Protein AF-A0A0G2FPZ7-F1 (afdb_monomer)

Organism: NCBI:txid1214573

Sequence (68 aa):
MQFTLLTFVTLFAAAIAAPLKGDEDLVIKRQAATGQPTTSQAAMTSKDGSVVAFDTAGVYLDSVAKGL

Secondary structure (DSSP, 8-state):
-HHHHHHHHHHHHHHHTS---------------SS---TT--EEE-TTS-EEE--HHHHHHHHHHHT-

Solvent-accessible surface area (backbone atoms only — not comparable to full-atom values): 4493 Å² total; per-residue (Å²): 115,71,69,61,52,53,57,53,54,57,54,52,55,57,62,70,68,50,74,78,77,64,81,70,69,73,67,67,76,68,63,81,78,86,55,80,81,74,67,90,67,62,63,40,73,45,97,88,69,49,83,39,75,54,56,66,66,62,51,50,54,52,32,54,75,68,73,100

Mean predicted aligned error: 19.04 Å

pLDDT: mean 71.16, std 15.38, range [49.84, 94.69]

Radius of gyration: 31.64 Å; Cα contacts (8 Å, |Δi|>4): 19; chains: 1; bounding box: 67×40×68 Å

Structure (mmCIF, N/CA/C/O backbone):
data_AF-A0A0G2FPZ7-F1
#
_entry.id   AF-A0A0G2FPZ7-F1
#
loop_
_atom_site.group_PDB
_atom_site.id
_atom_site.type_symbol
_atom_site.label_atom_id
_atom_site.label_alt_id
_atom_site.label_comp_id
_atom_site.label_asym_id
_atom_site.label_entity_id
_atom_site.label_seq_id
_atom_site.pdbx_PDB_ins_code
_atom_site.Cartn_x
_atom_site.Cartn_y
_atom_site.Cartn_z
_atom_site.occupancy
_atom_site.B_iso_or_equiv
_atom_site.auth_seq_id
_atom_site.auth_comp_id
_atom_site.auth_asym_id
_atom_site.auth_atom_id
_atom_site.pdbx_PDB_model_num
ATOM 1 N N . MET A 1 1 ? 44.616 28.802 -46.558 1.00 56.84 1 MET A N 1
ATOM 2 C CA . MET A 1 1 ? 44.060 27.444 -46.770 1.00 56.84 1 MET A CA 1
ATOM 3 C C . MET A 1 1 ? 44.003 26.605 -45.488 1.00 56.84 1 MET A C 1
ATOM 5 O O . MET A 1 1 ? 42.981 25.978 -45.260 1.00 56.84 1 MET A O 1
ATOM 9 N N . GLN A 1 2 ? 45.032 26.597 -44.622 1.00 57.88 2 GLN A N 1
ATOM 10 C CA . GLN A 1 2 ? 45.018 25.806 -43.369 1.00 57.88 2 GLN A CA 1
ATOM 11 C C . GLN A 1 2 ? 43.935 26.222 -42.358 1.00 57.88 2 GLN A C 1
ATOM 13 O O . GLN A 1 2 ? 43.325 25.360 -41.734 1.00 57.88 2 GLN A O 1
ATOM 18 N N . PHE A 1 3 ? 43.653 27.523 -42.227 1.00 62.66 3 PHE A N 1
ATOM 19 C CA . PHE A 1 3 ? 42.642 28.015 -41.282 1.00 62.66 3 PHE A CA 1
ATOM 20 C C . PHE A 1 3 ? 41.222 27.547 -41.644 1.00 62.66 3 PHE A C 1
ATOM 22 O O . PHE A 1 3 ? 40.443 27.171 -40.776 1.00 62.66 3 PHE A O 1
ATOM 29 N N . THR A 1 4 ? 40.928 27.477 -42.944 1.00 62.44 4 THR A N 1
ATOM 30 C CA . THR A 1 4 ? 39.657 26.987 -43.487 1.00 62.44 4 THR A CA 1
ATOM 31 C C . THR A 1 4 ? 39.451 25.498 -43.200 1.00 62.44 4 THR A C 1
ATOM 33 O O . THR A 1 4 ? 38.351 25.074 -42.858 1.00 62.44 4 THR A O 1
ATOM 36 N N . LEU A 1 5 ? 40.517 24.695 -43.282 1.00 64.31 5 LEU A N 1
ATOM 37 C CA . LEU A 1 5 ? 40.451 23.268 -42.966 1.00 64.31 5 LEU A CA 1
ATOM 38 C C . LEU A 1 5 ? 40.127 23.042 -41.481 1.00 64.31 5 LEU A C 1
ATOM 40 O O . LEU A 1 5 ? 39.279 22.216 -41.153 1.00 64.31 5 LEU A O 1
ATOM 44 N N . LEU A 1 6 ? 40.751 23.821 -40.592 1.00 69.50 6 LEU A N 1
ATOM 45 C CA . LEU A 1 6 ? 40.533 23.705 -39.151 1.00 69.50 6 LEU A CA 1
ATOM 46 C C . LEU A 1 6 ? 39.083 24.039 -38.763 1.00 69.50 6 LEU A C 1
ATOM 48 O O . LEU A 1 6 ? 38.498 23.333 -37.948 1.00 69.50 6 LEU A O 1
ATOM 52 N N . THR A 1 7 ? 38.474 25.045 -39.400 1.00 66.00 7 THR A N 1
ATOM 53 C CA . THR A 1 7 ? 37.066 25.405 -39.160 1.00 66.00 7 THR A CA 1
ATOM 54 C C . THR A 1 7 ? 36.075 24.318 -39.576 1.00 66.00 7 THR A C 1
ATOM 56 O O . THR A 1 7 ? 35.055 24.138 -38.917 1.00 66.00 7 THR A O 1
ATOM 59 N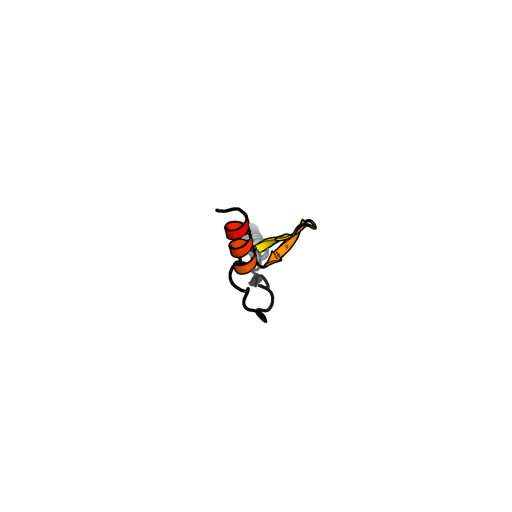 N . PHE A 1 8 ? 36.362 23.559 -40.638 1.00 66.25 8 PHE A N 1
ATOM 60 C CA . PHE A 1 8 ? 35.484 22.460 -41.052 1.00 66.25 8 PHE A CA 1
ATOM 61 C C . PHE A 1 8 ? 35.614 21.237 -40.137 1.00 66.25 8 PHE A C 1
ATOM 63 O O . PHE A 1 8 ? 34.615 20.581 -39.847 1.00 66.25 8 PHE A O 1
ATOM 70 N N . VAL A 1 9 ? 36.817 20.959 -39.628 1.00 68.44 9 VAL A N 1
ATOM 71 C CA . VAL A 1 9 ? 37.059 19.833 -38.712 1.00 68.44 9 VAL A CA 1
ATOM 72 C C . VAL A 1 9 ? 36.389 20.056 -37.353 1.00 68.44 9 VAL A C 1
ATOM 74 O O . VAL A 1 9 ? 35.779 19.131 -36.816 1.00 68.44 9 VAL A O 1
ATOM 77 N N . THR A 1 10 ? 36.438 21.273 -36.803 1.00 67.19 10 THR A N 1
ATOM 78 C CA . THR A 1 10 ? 35.793 21.577 -35.513 1.00 67.19 10 THR A CA 1
ATOM 79 C C . THR A 1 10 ? 34.267 2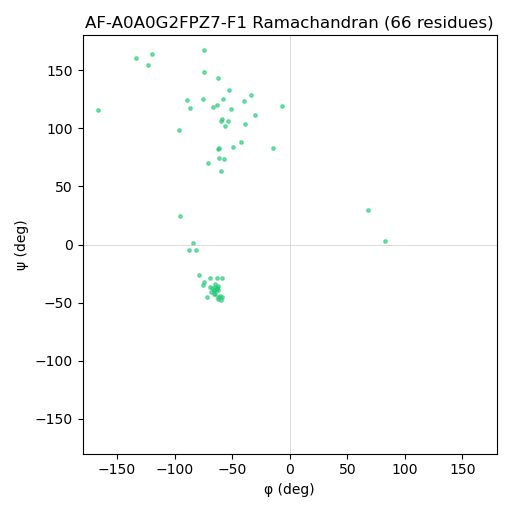1.551 -35.606 1.00 67.19 10 THR A C 1
ATOM 81 O O . THR A 1 10 ? 33.611 21.062 -34.687 1.00 67.19 10 THR A O 1
ATOM 84 N N . LEU A 1 11 ? 33.697 22.001 -36.729 1.00 65.19 11 LEU A N 1
ATOM 85 C CA . LEU A 1 11 ? 32.256 21.930 -36.977 1.00 65.19 11 LEU A CA 1
ATOM 86 C C . LEU A 1 11 ? 31.768 20.477 -37.109 1.00 65.19 11 LEU A C 1
ATOM 88 O O . LEU A 1 11 ? 30.725 20.123 -36.562 1.00 65.19 11 LEU A O 1
ATOM 92 N N . PHE A 1 12 ? 32.539 19.617 -37.781 1.00 65.31 12 PHE A N 1
ATOM 93 C CA . PHE A 1 12 ? 32.209 18.197 -37.929 1.00 65.31 12 PHE A CA 1
ATOM 94 C C . PHE A 1 12 ? 32.285 17.436 -36.595 1.00 65.31 12 PHE A C 1
ATOM 96 O O . PHE A 1 12 ? 31.427 16.604 -36.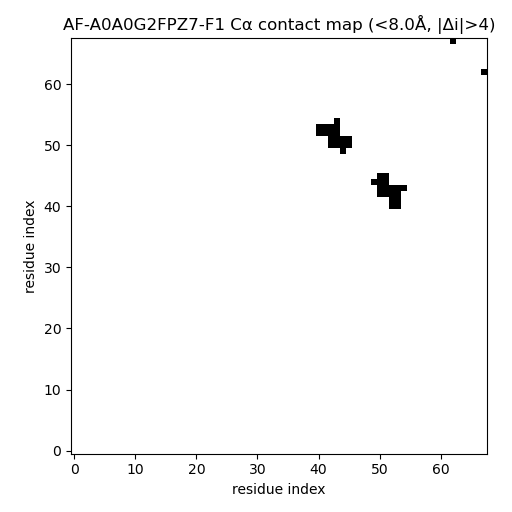307 1.00 65.31 12 PHE A O 1
ATOM 103 N N . ALA A 1 13 ? 33.253 17.768 -35.733 1.00 64.69 13 ALA A N 1
ATOM 104 C CA . ALA A 1 13 ? 33.371 17.174 -34.400 1.00 64.69 13 ALA A CA 1
ATOM 105 C C . ALA A 1 13 ? 32.162 17.487 -33.494 1.00 64.69 13 ALA A C 1
ATOM 107 O O . ALA A 1 13 ? 31.699 16.612 -32.762 1.00 64.69 13 ALA A O 1
ATOM 108 N N . ALA A 1 14 ? 31.605 18.701 -33.579 1.00 61.72 14 ALA A N 1
ATOM 109 C CA . ALA A 1 14 ? 30.410 19.082 -32.823 1.00 61.72 14 ALA A CA 1
ATOM 110 C C . ALA A 1 14 ? 29.135 18.359 -33.306 1.00 61.72 14 ALA A C 1
ATOM 112 O O . ALA A 1 14 ? 28.235 18.111 -32.507 1.00 61.72 14 ALA A O 1
ATOM 113 N N . ALA A 1 15 ? 29.066 17.986 -34.589 1.00 60.78 15 ALA A N 1
ATOM 114 C CA . ALA A 1 15 ? 27.919 17.277 -35.157 1.00 60.78 15 ALA A CA 1
ATOM 115 C C . ALA A 1 15 ? 27.856 15.795 -34.738 1.00 60.78 15 ALA A C 1
ATOM 117 O O . ALA A 1 15 ? 26.766 15.258 -34.570 1.00 60.78 15 ALA A O 1
ATOM 118 N N . ILE A 1 16 ? 29.006 15.140 -34.529 1.00 60.84 16 ILE A N 1
ATOM 119 C CA . ILE A 1 16 ? 29.075 13.726 -34.104 1.00 60.84 16 ILE A CA 1
ATOM 120 C C . ILE A 1 16 ? 28.805 13.570 -32.597 1.00 60.84 16 ILE A C 1
ATOM 122 O O . ILE A 1 16 ? 28.344 12.523 -32.153 1.00 60.84 16 ILE A O 1
ATOM 126 N N . ALA A 1 17 ? 29.071 14.614 -31.805 1.00 56.12 17 ALA A N 1
ATOM 127 C CA . ALA A 1 17 ? 28.807 14.624 -30.366 1.00 56.12 17 ALA A CA 1
ATOM 128 C C . ALA A 1 17 ? 27.345 14.946 -30.008 1.00 56.12 17 ALA A C 1
ATOM 130 O O . ALA A 1 17 ? 26.983 14.899 -28.831 1.00 56.12 17 ALA A O 1
ATOM 131 N N . ALA A 1 18 ? 26.499 15.274 -30.992 1.00 58.53 18 ALA A N 1
ATOM 132 C CA . ALA A 1 18 ? 25.068 15.336 -30.754 1.00 58.53 18 ALA A CA 1
ATOM 133 C C . ALA A 1 18 ? 24.605 13.922 -30.375 1.00 58.53 18 ALA A C 1
ATOM 135 O O . ALA A 1 18 ? 24.794 12.998 -31.172 1.00 58.53 18 ALA A O 1
ATOM 136 N N . PRO A 1 19 ? 24.019 13.710 -29.181 1.00 59.09 19 PRO A N 1
ATOM 137 C CA . PRO A 1 19 ? 23.408 12.428 -28.903 1.00 59.09 19 PRO A CA 1
ATOM 138 C C . PRO A 1 19 ? 22.363 12.222 -29.993 1.00 59.09 19 PRO A C 1
ATOM 140 O O . PRO A 1 19 ? 21.495 13.081 -30.188 1.00 59.09 19 PRO A O 1
ATOM 143 N N . LEU A 1 20 ? 22.442 11.100 -30.716 1.00 56.59 20 LEU A N 1
ATOM 144 C CA . LEU A 1 20 ? 21.246 10.583 -31.353 1.00 56.59 20 LEU A CA 1
ATOM 145 C C . LEU A 1 20 ? 20.257 10.483 -30.198 1.00 56.59 20 LEU A C 1
ATOM 147 O O . LEU A 1 20 ? 20.403 9.627 -29.325 1.00 56.59 20 LEU A O 1
ATOM 151 N N . LYS A 1 21 ? 19.284 11.396 -30.159 1.00 55.44 21 LYS A N 1
ATOM 152 C CA . LYS A 1 21 ? 18.013 11.098 -29.527 1.00 55.44 21 LYS A CA 1
ATOM 153 C C . LYS A 1 21 ? 17.476 9.934 -30.340 1.00 55.44 21 LYS A C 1
ATOM 155 O O . LYS A 1 21 ? 16.737 10.114 -31.299 1.00 55.44 21 LYS A O 1
ATOM 160 N N . GLY A 1 22 ? 17.943 8.735 -30.001 1.00 49.84 22 GLY A N 1
ATOM 161 C CA . GLY A 1 22 ? 17.070 7.601 -30.054 1.00 49.84 22 GLY A CA 1
ATOM 162 C C . GLY A 1 22 ? 15.871 8.072 -29.266 1.00 49.84 22 GLY A C 1
ATOM 163 O O . GLY A 1 22 ? 15.991 8.401 -28.083 1.00 49.84 22 GLY A O 1
ATOM 164 N N . ASP A 1 23 ? 14.741 8.164 -29.942 1.00 53.75 23 ASP A N 1
ATOM 165 C CA . ASP A 1 23 ? 13.493 7.837 -29.296 1.00 53.75 23 ASP A CA 1
ATOM 166 C C . ASP A 1 23 ? 13.655 6.390 -28.797 1.00 53.75 23 ASP A C 1
ATOM 168 O O . ASP A 1 23 ? 13.083 5.440 -29.319 1.00 53.75 23 ASP A O 1
ATOM 172 N N . GLU A 1 24 ? 14.450 6.208 -27.740 1.00 52.03 24 GLU A N 1
ATOM 173 C CA . GLU A 1 24 ? 13.999 5.390 -26.647 1.00 52.03 24 GLU A CA 1
ATOM 174 C C . GLU A 1 24 ? 12.787 6.155 -26.151 1.00 52.03 24 GLU A C 1
ATOM 176 O O . GLU A 1 24 ? 12.832 6.978 -25.235 1.00 52.03 24 GLU A O 1
ATOM 181 N N . ASP A 1 25 ? 11.687 5.902 -26.855 1.00 50.91 25 ASP A N 1
ATOM 182 C CA . ASP A 1 25 ? 10.415 5.692 -26.235 1.00 50.91 25 ASP A CA 1
ATOM 183 C C . ASP A 1 25 ? 10.743 4.799 -25.038 1.00 50.91 25 ASP A C 1
ATOM 185 O O . ASP A 1 25 ? 10.752 3.566 -25.088 1.00 50.91 25 ASP A O 1
ATOM 189 N N . LEU A 1 26 ? 11.078 5.463 -23.932 1.00 52.41 26 LEU A N 1
ATOM 190 C CA . LEU A 1 26 ? 10.784 5.041 -22.592 1.00 52.41 26 LEU A CA 1
ATOM 191 C C . LEU A 1 26 ? 9.255 4.955 -22.559 1.00 52.41 26 LEU A C 1
ATOM 193 O O . LEU A 1 26 ? 8.583 5.624 -21.776 1.00 52.41 26 LEU A O 1
ATOM 197 N N . VAL A 1 27 ? 8.704 4.046 -23.371 1.00 55.72 27 VAL A N 1
ATOM 198 C CA . VAL A 1 27 ? 7.711 3.101 -22.947 1.00 55.72 27 VAL A CA 1
ATOM 199 C C . VAL A 1 27 ? 8.323 2.526 -21.686 1.00 55.72 27 VAL A C 1
ATOM 201 O O . VAL A 1 27 ? 8.962 1.474 -21.661 1.00 55.72 27 VAL A O 1
ATOM 204 N N . ILE A 1 28 ? 8.112 3.255 -20.589 1.00 57.06 28 ILE A N 1
ATOM 205 C CA . ILE A 1 28 ? 7.765 2.653 -19.330 1.00 57.06 28 ILE A CA 1
ATOM 206 C C . ILE A 1 28 ? 6.835 1.545 -19.779 1.00 57.06 28 ILE A C 1
ATOM 208 O O . ILE A 1 28 ? 5.720 1.819 -20.236 1.00 57.06 28 ILE A O 1
ATOM 212 N N . LYS A 1 29 ? 7.347 0.311 -19.779 1.00 56.50 29 LYS A N 1
ATOM 213 C CA . LYS A 1 29 ? 6.550 -0.896 -19.874 1.00 56.50 29 LYS A CA 1
ATOM 214 C C . LYS A 1 29 ? 5.678 -0.830 -18.629 1.00 56.50 29 LYS A C 1
ATOM 216 O O . LYS A 1 29 ? 5.960 -1.485 -17.633 1.00 56.50 29 LYS A O 1
ATOM 221 N N . ARG A 1 30 ? 4.667 0.050 -18.649 1.00 58.56 30 ARG A N 1
ATOM 222 C CA . ARG A 1 30 ? 3.488 -0.031 -17.815 1.00 58.56 30 ARG A CA 1
ATOM 223 C C . ARG A 1 30 ? 3.003 -1.398 -18.199 1.00 58.56 30 ARG A C 1
ATOM 225 O O . ARG A 1 30 ? 2.642 -1.622 -19.355 1.00 58.56 30 ARG A O 1
ATOM 232 N N . GLN A 1 31 ? 3.298 -2.306 -17.279 1.00 55.06 31 GLN A N 1
ATOM 233 C CA . GLN A 1 31 ? 3.156 -3.740 -17.391 1.00 55.06 31 GLN A CA 1
ATOM 234 C C . GLN A 1 31 ? 1.938 -4.003 -18.251 1.00 55.06 31 GLN A C 1
ATOM 236 O O . GLN A 1 31 ? 0.913 -3.362 -18.010 1.00 55.06 31 GLN A O 1
ATOM 241 N N . ALA A 1 32 ? 2.102 -4.835 -19.287 1.00 51.09 32 ALA A N 1
ATOM 242 C CA . ALA A 1 32 ? 1.028 -5.239 -20.180 1.00 51.09 32 ALA A CA 1
ATOM 243 C C . ALA A 1 32 ? -0.286 -5.234 -19.398 1.00 51.09 32 ALA A C 1
ATOM 245 O O . ALA A 1 32 ? -0.423 -5.973 -18.422 1.00 51.09 32 ALA A O 1
ATOM 246 N N . ALA A 1 33 ? -1.173 -4.300 -19.739 1.00 54.75 33 ALA A N 1
ATOM 247 C CA . ALA A 1 33 ? -2.445 -4.129 -19.067 1.00 54.75 33 ALA A CA 1
ATOM 248 C C . ALA A 1 33 ? -3.344 -5.312 -19.455 1.00 54.75 33 ALA A C 1
ATOM 250 O O . ALA A 1 33 ? -4.294 -5.170 -20.211 1.00 54.75 33 ALA A O 1
ATOM 251 N N . THR A 1 34 ? -3.014 -6.507 -18.968 1.00 55.66 34 THR A N 1
ATOM 252 C CA . THR A 1 34 ? -3.884 -7.688 -18.946 1.00 55.66 34 THR A CA 1
ATOM 253 C C . THR A 1 34 ? -4.591 -7.803 -17.599 1.00 55.66 34 THR A C 1
ATOM 255 O O . THR A 1 34 ? -4.999 -8.878 -17.176 1.00 55.66 34 THR A O 1
ATOM 258 N N . GLY A 1 35 ? -4.736 -6.677 -16.913 1.00 60.66 35 GLY A N 1
ATOM 259 C CA . GLY A 1 35 ? -5.537 -6.529 -15.721 1.00 60.66 35 GLY A CA 1
ATOM 260 C C . GLY A 1 35 ? -5.679 -5.044 -15.476 1.00 60.66 35 GLY A C 1
ATOM 261 O O . GLY A 1 35 ? -4.684 -4.360 -15.245 1.00 60.66 35 GLY A O 1
ATOM 262 N N . GLN A 1 36 ? -6.904 -4.537 -15.563 1.00 55.44 36 GLN A N 1
ATOM 263 C CA . GLN A 1 36 ? -7.272 -3.283 -14.919 1.00 55.44 36 GLN A CA 1
ATOM 264 C C . GLN A 1 36 ? -6.586 -3.274 -13.538 1.00 55.44 36 GLN A C 1
ATOM 266 O O . GLN A 1 36 ? -6.806 -4.236 -12.795 1.00 55.44 36 GLN A O 1
ATOM 271 N N . PRO A 1 37 ? -5.747 -2.289 -13.157 1.00 56.06 37 PRO A N 1
ATOM 272 C CA . PRO A 1 37 ? -5.410 -2.150 -11.752 1.00 56.06 37 PRO A CA 1
ATOM 273 C C . PRO A 1 37 ? -6.749 -1.918 -11.068 1.00 56.06 37 PRO A C 1
ATOM 275 O O . PRO A 1 37 ? -7.395 -0.892 -11.289 1.00 56.06 37 PRO A O 1
ATOM 278 N N . THR A 1 38 ? -7.234 -2.935 -10.358 1.00 59.81 38 THR A N 1
ATOM 279 C CA . THR A 1 38 ? -8.492 -2.847 -9.635 1.00 59.81 38 THR A CA 1
ATOM 280 C C . THR A 1 38 ? -8.309 -1.688 -8.674 1.00 59.81 38 THR A C 1
ATOM 282 O O . THR A 1 38 ? -7.469 -1.769 -7.778 1.00 59.81 38 THR A O 1
ATOM 285 N N . THR A 1 39 ? -9.001 -0.592 -8.980 1.00 58.50 39 THR A N 1
ATOM 286 C CA . THR A 1 39 ? -9.304 0.563 -8.134 1.00 58.50 39 THR A CA 1
ATOM 287 C C . THR A 1 39 ? -8.870 0.343 -6.699 1.00 58.50 39 THR A C 1
ATOM 289 O O . THR A 1 39 ? -9.407 -0.591 -6.114 1.00 58.50 39 THR A O 1
ATOM 292 N N . SER A 1 40 ? -7.954 1.168 -6.168 1.00 62.12 40 SER A N 1
ATOM 293 C CA . SER A 1 40 ? -7.547 1.243 -4.754 1.00 62.12 40 SER A CA 1
ATOM 294 C C . SER A 1 40 ? -8.510 0.513 -3.819 1.00 62.12 40 SER A C 1
ATOM 296 O O . SER A 1 40 ? -9.441 1.117 -3.286 1.00 62.12 40 SER A O 1
ATOM 298 N N . GLN A 1 41 ? -8.347 -0.805 -3.692 1.00 69.19 41 GLN A N 1
ATOM 299 C CA . GLN A 1 41 ? -9.261 -1.583 -2.879 1.00 69.19 41 GLN A CA 1
ATOM 300 C C . GLN A 1 41 ? -8.867 -1.276 -1.447 1.00 69.19 41 GLN A C 1
ATOM 302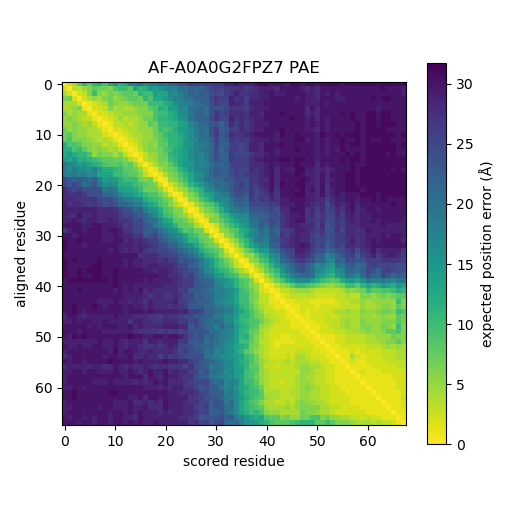 O O . GLN A 1 41 ? -7.688 -1.373 -1.096 1.00 69.19 41 GLN A O 1
ATOM 307 N N . ALA A 1 42 ? -9.835 -0.834 -0.645 1.00 78.19 42 ALA A N 1
ATOM 308 C CA . ALA A 1 42 ? -9.604 -0.673 0.777 1.00 78.19 42 ALA A CA 1
ATOM 309 C C . ALA A 1 42 ? -9.057 -2.006 1.309 1.00 78.19 42 ALA A C 1
ATOM 311 O O . ALA A 1 42 ? -9.567 -3.078 0.975 1.00 78.19 42 A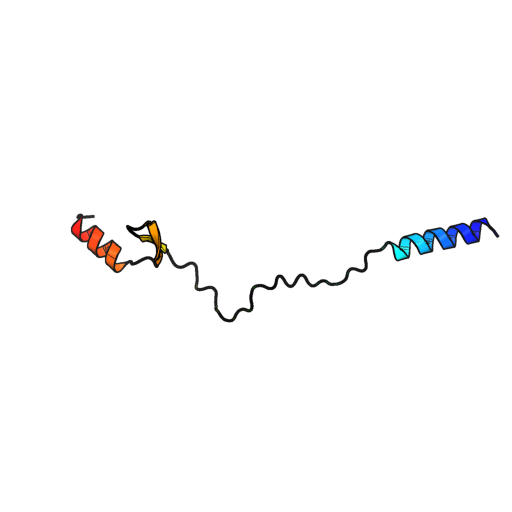LA A O 1
ATOM 312 N N . ALA A 1 43 ? -7.987 -1.929 2.089 1.00 88.88 43 ALA A N 1
ATOM 313 C CA . ALA A 1 43 ? -7.327 -3.078 2.682 1.00 88.88 43 ALA A CA 1
ATOM 314 C C . ALA A 1 43 ? -7.282 -2.898 4.199 1.00 88.88 43 ALA A C 1
ATOM 316 O O . ALA A 1 43 ? -7.311 -1.772 4.701 1.00 88.88 43 ALA A O 1
ATOM 317 N N . MET A 1 44 ? -7.205 -4.007 4.926 1.00 87.00 44 MET A N 1
ATOM 318 C CA . MET A 1 44 ? -7.027 -4.022 6.375 1.00 87.00 44 MET A CA 1
ATOM 319 C C . MET A 1 44 ? -5.951 -5.022 6.781 1.00 87.00 44 MET A C 1
ATOM 321 O O . MET A 1 44 ? -5.616 -5.938 6.032 1.00 87.00 44 MET A O 1
ATOM 325 N N . THR A 1 45 ? -5.417 -4.848 7.985 1.00 92.12 45 THR A N 1
ATOM 326 C CA . THR A 1 45 ? -4.456 -5.783 8.569 1.00 92.12 45 THR A CA 1
ATOM 327 C C . THR A 1 45 ? -5.204 -6.869 9.335 1.00 92.12 45 THR A C 1
ATOM 329 O O . THR A 1 45 ? -5.997 -6.576 10.229 1.00 92.12 45 THR A O 1
ATOM 332 N N . SER A 1 46 ? -4.951 -8.124 8.981 1.00 86.44 46 SER A N 1
ATOM 333 C CA . SER A 1 46 ? -5.463 -9.305 9.674 1.00 86.44 46 SER A CA 1
ATOM 334 C C . SER A 1 46 ? -4.727 -9.536 11.003 1.00 86.44 46 SER A C 1
ATOM 336 O O . SER A 1 46 ? -3.678 -8.949 11.276 1.00 86.44 46 SER A O 1
ATOM 338 N N . LYS A 1 47 ? -5.267 -10.416 11.855 1.00 87.19 47 LYS A N 1
ATOM 339 C CA . LYS A 1 47 ? -4.703 -10.755 13.176 1.00 87.19 47 LYS A CA 1
ATOM 340 C C . LYS A 1 47 ? -3.280 -11.321 13.097 1.00 87.19 47 LYS A C 1
ATOM 342 O O . LYS A 1 47 ? -2.508 -11.175 14.039 1.00 87.19 47 LYS A O 1
ATOM 347 N N . ASP A 1 48 ? -2.949 -11.971 11.990 1.00 92.31 48 ASP A N 1
ATOM 348 C CA . ASP A 1 48 ? -1.623 -12.516 11.689 1.00 92.31 48 ASP A CA 1
ATOM 349 C C . ASP A 1 48 ? -0.654 -11.478 11.089 1.00 92.31 48 ASP A C 1
ATOM 351 O O . ASP A 1 48 ? 0.489 -11.806 10.785 1.00 92.31 48 ASP A O 1
ATOM 355 N N . GLY A 1 49 ? -1.091 -10.225 10.929 1.00 89.00 49 GLY A N 1
ATOM 356 C CA . GLY A 1 49 ? -0.298 -9.147 10.342 1.00 89.00 49 GLY A CA 1
ATOM 357 C C . GLY A 1 49 ? -0.306 -9.120 8.811 1.00 89.00 49 GLY A C 1
ATOM 358 O O . GLY A 1 49 ? 0.369 -8.272 8.228 1.00 89.00 49 GLY A O 1
ATOM 359 N N . SER A 1 50 ? -1.056 -10.005 8.146 1.00 88.88 50 SER A N 1
ATOM 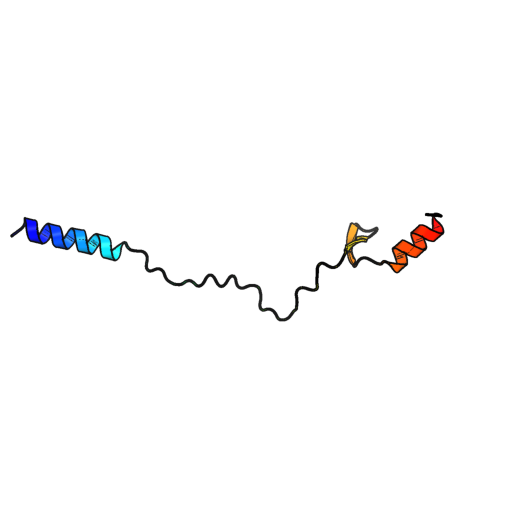360 C CA . SER A 1 50 ? -1.199 -9.980 6.687 1.00 88.88 50 SER A CA 1
ATOM 361 C C . SER A 1 50 ? -2.117 -8.841 6.224 1.00 88.88 50 SER A C 1
ATOM 363 O O . SER A 1 50 ? -3.049 -8.447 6.926 1.00 88.88 50 SER A O 1
ATOM 365 N N . VAL A 1 51 ? -1.855 -8.296 5.032 1.00 88.75 51 VAL A N 1
ATOM 366 C CA . VAL A 1 51 ? -2.734 -7.305 4.394 1.00 88.75 51 VAL A CA 1
ATOM 367 C C . VAL A 1 51 ? -3.799 -8.050 3.597 1.00 88.75 51 VAL A C 1
ATOM 369 O O . VAL A 1 51 ? -3.479 -8.764 2.648 1.00 88.75 51 VAL A O 1
ATOM 372 N N . VAL A 1 52 ? -5.059 -7.877 3.983 1.00 88.81 52 VAL A N 1
ATOM 373 C CA . VAL A 1 52 ? -6.226 -8.514 3.359 1.00 88.81 52 VAL A CA 1
ATOM 374 C C . VAL A 1 52 ? -7.186 -7.459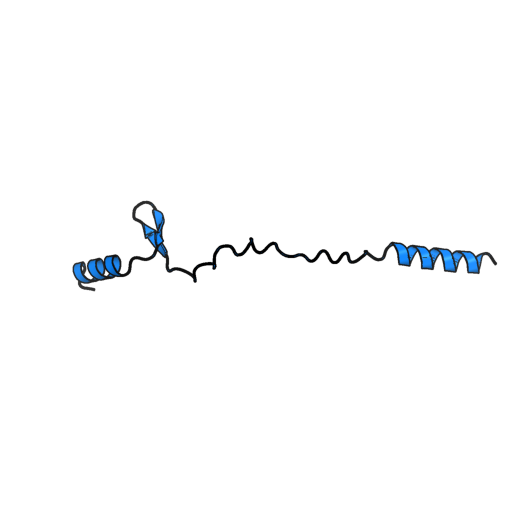 2.809 1.00 88.81 52 VAL A C 1
ATOM 376 O O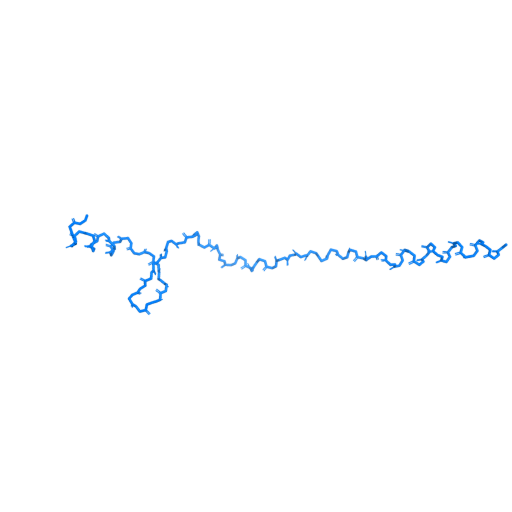 . VAL A 1 52 ? -7.098 -6.280 3.156 1.00 88.81 52 VAL A O 1
ATOM 379 N N . ALA A 1 53 ? -8.108 -7.867 1.935 1.00 90.25 53 ALA A N 1
ATOM 380 C CA . ALA A 1 53 ? -9.158 -6.977 1.444 1.00 90.25 53 ALA A CA 1
ATOM 381 C C . ALA A 1 53 ? -10.056 -6.507 2.603 1.00 90.25 53 ALA A C 1
ATOM 383 O O . ALA A 1 53 ? -10.318 -7.267 3.535 1.00 90.25 53 ALA A O 1
ATOM 384 N N . PHE A 1 54 ? -10.515 -5.256 2.556 1.00 90.19 54 PHE A N 1
ATOM 385 C CA . PHE A 1 54 ? -11.377 -4.694 3.592 1.00 90.19 54 PHE A CA 1
ATOM 386 C C . PHE A 1 54 ? -12.747 -5.383 3.611 1.00 90.19 54 PHE A C 1
ATOM 388 O O . PHE A 1 54 ? -13.503 -5.308 2.640 1.00 90.19 54 PHE A O 1
ATOM 395 N N . ASP A 1 55 ? -13.072 -6.022 4.735 1.00 90.12 55 ASP A N 1
ATOM 396 C CA . ASP A 1 55 ? -14.364 -6.662 4.977 1.00 90.12 55 ASP A CA 1
ATOM 397 C C . ASP A 1 55 ? -15.296 -5.724 5.759 1.00 90.12 55 ASP A C 1
ATOM 399 O O . ASP A 1 55 ? -15.239 -5.613 6.984 1.00 90.12 55 ASP A O 1
ATOM 403 N N . THR A 1 56 ? -16.188 -5.050 5.033 1.00 88.75 56 THR A N 1
ATOM 404 C CA . THR A 1 56 ? -17.203 -4.163 5.623 1.00 88.75 56 THR A CA 1
ATOM 405 C C . THR A 1 56 ? -18.182 -4.897 6.536 1.00 88.75 56 THR A C 1
ATOM 407 O O . THR A 1 56 ? -18.608 -4.328 7.542 1.00 88.75 56 THR A O 1
ATOM 410 N N . ALA A 1 57 ? -18.547 -6.139 6.211 1.00 92.06 57 ALA A N 1
ATOM 411 C CA . ALA A 1 57 ? -19.521 -6.901 6.984 1.00 92.06 57 ALA A CA 1
ATOM 412 C C . ALA A 1 57 ? -18.925 -7.330 8.328 1.00 92.06 57 ALA A C 1
ATOM 414 O O . ALA A 1 57 ? -19.557 -7.143 9.368 1.00 92.06 57 ALA A O 1
ATOM 415 N N . GLY A 1 58 ? -17.688 -7.833 8.313 1.00 88.06 58 GLY A N 1
ATOM 416 C CA . GLY A 1 58 ? -16.943 -8.169 9.524 1.00 88.06 58 GLY A CA 1
ATOM 417 C C . GLY A 1 58 ? -16.755 -6.965 10.448 1.00 88.06 58 GLY A C 1
ATOM 418 O O . GLY A 1 58 ? -17.027 -7.066 11.644 1.00 88.06 58 GLY A O 1
ATOM 419 N N . VAL A 1 59 ? -16.371 -5.807 9.896 1.00 88.44 59 VAL A N 1
ATOM 420 C CA . VAL A 1 59 ? -16.230 -4.561 10.670 1.00 88.44 59 VAL A CA 1
ATOM 421 C C . VAL A 1 59 ? -17.564 -4.127 11.278 1.00 88.44 59 VAL A C 1
ATOM 423 O O . VAL A 1 59 ? -17.612 -3.800 12.458 1.00 88.44 59 VAL A O 1
ATOM 426 N N . TYR A 1 60 ? -18.657 -4.165 10.511 1.00 90.38 60 TYR A N 1
ATOM 427 C CA . TYR A 1 60 ? -19.978 -3.790 11.016 1.00 90.38 60 TYR A CA 1
ATOM 428 C C . TYR A 1 60 ? -20.444 -4.695 12.163 1.00 90.38 60 TYR A C 1
ATOM 430 O O . TYR A 1 60 ? -20.887 -4.201 13.198 1.00 90.38 60 TYR A O 1
ATOM 438 N N . LEU A 1 61 ? -20.320 -6.016 12.008 1.00 93.88 61 LEU A N 1
ATOM 439 C CA . LEU A 1 61 ? -20.709 -6.970 13.049 1.00 93.88 61 LEU A CA 1
ATOM 440 C C . LEU A 1 61 ? -19.883 -6.789 14.328 1.00 93.88 61 LEU A C 1
ATOM 442 O O . LEU A 1 61 ? -20.433 -6.859 15.426 1.00 93.88 61 LEU A O 1
ATOM 446 N N . ASP A 1 62 ? -18.584 -6.522 14.192 1.00 90.62 62 ASP A N 1
ATOM 447 C CA . ASP A 1 62 ? -17.695 -6.228 15.316 1.00 90.62 62 ASP A CA 1
ATOM 448 C C . ASP A 1 62 ? -18.063 -4.908 16.015 1.00 90.62 62 ASP A C 1
ATOM 450 O O . ASP A 1 62 ? -18.135 -4.867 17.244 1.00 90.62 62 ASP A O 1
ATOM 454 N N . SER A 1 63 ? -18.379 -3.849 15.260 1.00 91.00 63 SER A N 1
ATOM 455 C CA . SER A 1 63 ? -18.877 -2.581 15.812 1.00 91.00 63 SER A CA 1
ATOM 456 C C . SER A 1 63 ? -20.176 -2.770 16.596 1.00 91.00 63 SER A C 1
ATOM 458 O O . SER A 1 63 ? -20.254 -2.350 17.749 1.00 91.00 63 SER A O 1
ATOM 460 N N . VAL A 1 64 ? -21.151 -3.488 16.028 1.00 94.69 64 VAL A N 1
ATOM 461 C CA . VAL A 1 64 ? -22.417 -3.804 16.707 1.00 94.69 64 VAL A CA 1
ATOM 462 C C . VAL A 1 64 ? -22.172 -4.612 17.982 1.00 94.69 64 VAL A C 1
ATOM 464 O O . VAL A 1 64 ? -22.735 -4.291 19.027 1.00 94.69 64 VAL A O 1
ATOM 467 N N . ALA A 1 65 ? -21.300 -5.625 17.938 1.00 92.50 65 ALA A N 1
ATOM 468 C CA . ALA A 1 65 ? -20.946 -6.423 19.113 1.00 92.50 65 ALA A CA 1
ATOM 469 C C . ALA A 1 65 ? -20.261 -5.594 20.216 1.00 92.50 65 ALA A C 1
ATOM 471 O O . ALA A 1 65 ? -20.392 -5.908 21.399 1.00 92.50 65 ALA A O 1
ATOM 472 N N . LYS A 1 66 ? -19.549 -4.528 19.836 1.00 93.94 66 LYS A N 1
ATOM 473 C CA . LYS A 1 66 ? -18.893 -3.578 20.747 1.00 93.94 66 LYS A CA 1
ATOM 474 C C . LYS A 1 66 ? -19.797 -2.424 21.191 1.00 93.94 66 LYS A C 1
ATOM 476 O O . LYS A 1 66 ? -19.376 -1.644 22.042 1.00 93.94 66 LYS A O 1
ATOM 481 N N . GLY A 1 67 ? -21.017 -2.324 20.658 1.00 89.31 67 GLY A N 1
ATOM 482 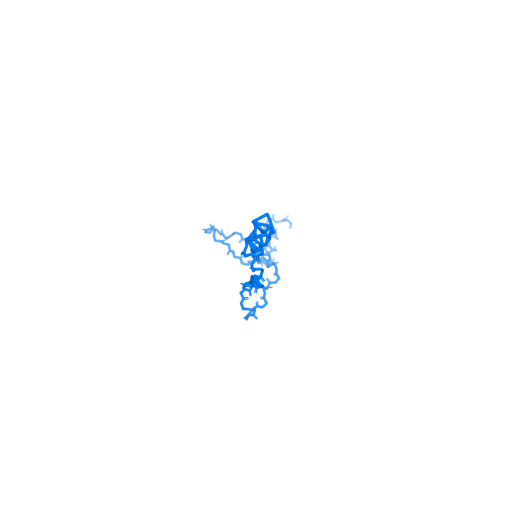C CA . GLY A 1 67 ? -21.951 -1.235 20.954 1.00 89.31 67 GLY A CA 1
ATOM 483 C C . GLY A 1 67 ? -21.505 0.127 20.409 1.00 89.31 67 GLY A C 1
ATOM 484 O O . GLY A 1 67 ? -21.803 1.146 21.032 1.00 89.31 67 GLY A O 1
ATOM 485 N N . LEU A 1 68 ? -20.758 0.125 19.300 1.00 76.00 68 LEU A N 1
ATOM 486 C CA . LEU A 1 68 ? -20.292 1.309 18.568 1.00 76.00 68 LEU A CA 1
ATOM 487 C C . LEU A 1 68 ? -21.256 1.696 17.442 1.00 76.00 68 LEU A C 1
ATOM 489 O O . LEU A 1 68 ? -21.838 0.777 16.821 1.00 76.00 68 LEU A O 1
#

Foldseek 3Di:
DVVVVVVVVVVVVVVVPPPPPPPPPPPPCPDPPPDDPPPPFDWDQDPVRDIGGDDPVVVVVVCVVVVD

Nearest PDB structures (foldseek):
  4gcv-assembly3_E  TM=2.873E-01  e=6.031E+00  Pseudomonas aeruginosa PAO1
  7am2-assembly1_Aa  TM=1.929E-01  e=4.222E+00  Leishmania tarentolae
  6rxt-assembly1_UH  TM=2.633E-01  e=9.935E+00  Thermochaetoides thermophila